Protein AF-E2B7B8-F1 (afdb_monomer_lite)

InterPro domains:
  IPR019357 Short coiled-coil protein [PF10224] (38-110)

Secondary structure (DSSP, 8-state):
-PPPPPP-----------------------TT------S----TTS-HHHHHHHHHHHHHHHHHHHHHHHHHHHHHHHHHHHHHHHHHHHHHHHHHHHHHHH-HHHHTTS------

Structure (mmCIF, N/CA/C/O backbone):
data_AF-E2B7B8-F1
#
_entry.id   AF-E2B7B8-F1
#
loop_
_atom_site.group_PDB
_atom_site.id
_atom_site.type_symbol
_atom_site.label_atom_id
_atom_site.label_alt_id
_atom_site.label_comp_id
_atom_site.label_asym_id
_atom_site.label_entity_id
_atom_site.label_seq_id
_atom_site.pdbx_PDB_ins_code
_atom_site.Cartn_x
_atom_site.Cartn_y
_atom_site.Cartn_z
_atom_site.occupancy
_atom_site.B_iso_or_equiv
_atom_site.auth_seq_id
_atom_site.auth_comp_id
_atom_site.auth_asym_id
_atom_site.auth_atom_id
_atom_site.pdbx_PDB_model_num
ATOM 1 N N . VAL A 1 1 ? -3.941 19.775 27.725 1.00 39.31 1 VAL A N 1
ATOM 2 C CA . VAL A 1 1 ? -4.064 20.721 26.596 1.00 39.31 1 VAL A CA 1
ATOM 3 C C . VAL A 1 1 ? -4.776 19.965 25.497 1.00 39.31 1 VAL A C 1
ATOM 5 O O . VAL A 1 1 ? -4.239 18.973 25.031 1.00 39.31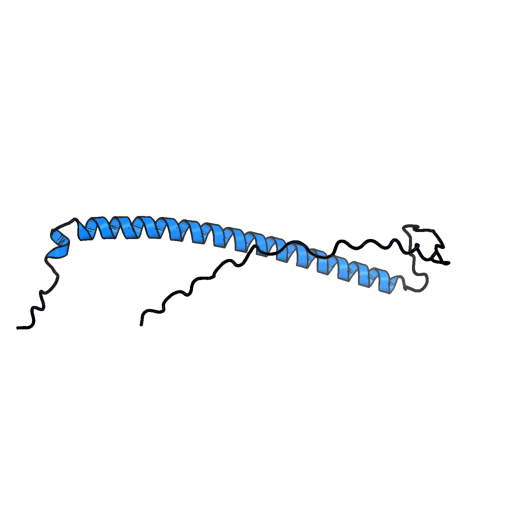 1 VAL A O 1
ATOM 8 N N . ILE A 1 2 ? -6.032 20.323 25.244 1.00 38.59 2 ILE A N 1
ATOM 9 C CA . ILE A 1 2 ? -6.899 19.696 24.241 1.00 38.59 2 ILE A CA 1
ATOM 10 C C . ILE A 1 2 ? -6.640 20.455 22.941 1.00 38.59 2 ILE A C 1
ATOM 12 O O . ILE A 1 2 ? -6.744 21.680 22.938 1.00 38.59 2 ILE A O 1
ATOM 16 N N . ILE A 1 3 ? -6.236 19.752 21.889 1.00 51.06 3 ILE A N 1
ATOM 17 C CA . ILE A 1 3 ? -6.061 20.321 20.550 1.00 51.06 3 ILE A CA 1
ATOM 18 C C . ILE A 1 3 ? -7.366 20.027 19.798 1.00 51.06 3 ILE A C 1
ATOM 20 O O . ILE A 1 3 ? -7.716 18.850 19.710 1.00 51.06 3 ILE A O 1
ATOM 24 N N . PRO A 1 4 ? -8.122 21.033 19.329 1.00 49.66 4 PRO A N 1
ATOM 25 C CA . PRO A 1 4 ? -9.304 20.786 18.514 1.00 49.66 4 PRO A CA 1
ATOM 26 C C . PRO A 1 4 ? -8.885 20.413 17.084 1.00 49.66 4 PRO A C 1
ATOM 28 O O . PRO A 1 4 ? -7.965 21.013 16.528 1.00 49.66 4 PRO A O 1
ATOM 31 N N . GLU A 1 5 ? -9.542 19.399 16.521 1.00 51.19 5 GLU A N 1
ATOM 32 C CA . GLU A 1 5 ? -9.394 18.985 15.124 1.00 51.19 5 GLU A CA 1
ATOM 33 C C . GLU A 1 5 ? -10.135 19.981 14.220 1.00 51.19 5 GLU A C 1
ATOM 35 O O . GLU A 1 5 ? -11.319 20.243 14.430 1.00 51.19 5 GLU A O 1
ATOM 40 N N . GLU A 1 6 ? -9.437 20.564 13.243 1.00 56.84 6 GLU A N 1
ATOM 41 C CA . GLU A 1 6 ? -10.051 21.424 12.229 1.00 56.84 6 GLU A CA 1
ATOM 42 C C . GLU A 1 6 ? -10.593 20.578 11.069 1.00 56.84 6 GLU A C 1
ATOM 44 O O . GLU A 1 6 ? -9.893 19.731 10.508 1.00 56.84 6 GLU A O 1
ATOM 49 N N . GLU A 1 7 ? -11.859 20.827 10.738 1.00 47.25 7 GLU A N 1
ATOM 50 C CA . GLU A 1 7 ? -12.622 20.220 9.652 1.00 47.25 7 GLU A CA 1
ATOM 51 C C . GLU A 1 7 ? -11.998 20.522 8.281 1.00 47.25 7 GLU A C 1
ATOM 53 O O . GLU A 1 7 ? -11.807 21.677 7.898 1.00 47.25 7 GLU A O 1
ATOM 58 N N . ILE A 1 8 ? -11.741 19.478 7.492 1.00 54.19 8 ILE A N 1
ATOM 59 C CA . ILE A 1 8 ? -11.435 19.616 6.066 1.00 54.19 8 ILE A CA 1
ATOM 60 C C . ILE A 1 8 ? -12.775 19.686 5.330 1.00 54.19 8 ILE A C 1
ATOM 62 O O . ILE A 1 8 ? -13.483 18.688 5.222 1.00 54.19 8 ILE A O 1
ATOM 66 N N . LEU A 1 9 ? -13.134 20.879 4.854 1.00 45.41 9 LEU A N 1
ATOM 67 C CA . LEU A 1 9 ? -14.338 21.103 4.059 1.00 45.41 9 LEU A CA 1
ATOM 68 C C . LEU A 1 9 ? -14.072 20.774 2.580 1.00 45.41 9 LEU A C 1
ATOM 70 O O . LEU A 1 9 ? -13.282 21.444 1.912 1.00 45.41 9 LEU A O 1
ATOM 74 N N . ASP A 1 10 ? -14.775 19.762 2.074 1.00 44.00 10 ASP A N 1
ATOM 75 C CA . ASP A 1 10 ? -14.860 19.410 0.657 1.00 44.00 10 ASP A CA 1
ATOM 76 C C . ASP A 1 10 ? -15.457 20.568 -0.161 1.00 44.00 10 ASP A C 1
ATOM 78 O O . ASP A 1 10 ? -16.644 20.875 -0.059 1.00 44.00 10 ASP A O 1
ATOM 82 N N . ASN A 1 11 ? -14.651 21.197 -1.021 1.00 47.84 11 ASN A N 1
ATOM 83 C CA . ASN A 1 11 ? -15.124 22.198 -1.981 1.00 47.84 11 ASN A CA 1
ATOM 84 C C . ASN A 1 11 ? -15.085 21.641 -3.410 1.00 47.84 11 ASN A C 1
ATOM 86 O O . ASN A 1 11 ? -14.281 22.056 -4.248 1.00 47.84 11 ASN A O 1
ATOM 90 N N . ALA A 1 12 ? -15.974 20.687 -3.679 1.00 47.22 12 ALA A N 1
ATOM 91 C CA . ALA A 1 12 ? -16.335 20.276 -5.028 1.00 47.22 12 ALA A CA 1
ATOM 92 C C . ALA A 1 12 ? -17.735 20.813 -5.367 1.00 47.22 12 ALA A C 1
ATOM 94 O O . ALA A 1 12 ? -18.670 20.623 -4.596 1.00 47.22 12 ALA A O 1
ATOM 95 N N . SER A 1 13 ? -17.863 21.399 -6.564 1.00 44.22 13 SER A N 1
ATOM 96 C CA . SER A 1 13 ? -19.092 21.812 -7.279 1.00 44.22 13 SER A CA 1
ATOM 97 C C . SER A 1 13 ? -19.556 23.276 -7.163 1.00 44.22 13 SER A C 1
ATOM 99 O O . SER A 1 13 ? -20.317 23.638 -6.278 1.00 44.22 13 SER A O 1
ATOM 101 N N . HIS A 1 14 ? -19.136 24.095 -8.141 1.00 44.44 14 HIS A N 1
ATOM 102 C CA . HIS A 1 14 ? -19.904 25.133 -8.869 1.00 44.44 14 HIS A CA 1
ATOM 103 C C . HIS A 1 14 ? -18.872 25.943 -9.689 1.00 44.44 14 HIS A C 1
ATOM 105 O O . HIS A 1 14 ? -17.968 26.534 -9.119 1.00 44.44 14 HIS A O 1
ATOM 111 N N . ILE A 1 15 ? -18.828 25.955 -11.021 1.00 46.09 15 ILE A N 1
ATOM 112 C CA . ILE A 1 15 ? -19.816 26.510 -11.950 1.00 46.09 15 ILE A CA 1
ATOM 113 C C . ILE A 1 15 ? -19.403 26.051 -13.356 1.00 46.09 15 ILE A C 1
ATOM 115 O O . ILE A 1 15 ? -18.295 26.335 -13.813 1.00 46.09 15 ILE A O 1
ATOM 119 N N . SER A 1 16 ? -20.293 25.334 -14.031 1.00 43.50 16 SER A N 1
ATOM 120 C CA . SER A 1 16 ? -20.285 25.185 -15.481 1.00 43.50 16 SER A CA 1
ATOM 121 C C . SER A 1 16 ? -20.833 26.454 -16.148 1.00 43.50 16 SER A C 1
ATOM 123 O O . SER A 1 16 ? -21.593 27.205 -15.543 1.00 43.50 16 SER A O 1
ATOM 125 N N . ASP A 1 17 ? -20.471 26.622 -17.422 1.00 43.56 17 ASP A N 1
ATOM 126 C CA . ASP A 1 17 ? -21.097 27.493 -18.428 1.00 43.56 17 ASP A CA 1
ATOM 127 C C . ASP A 1 17 ? -20.664 28.963 -18.504 1.00 43.56 17 ASP A C 1
ATOM 129 O O . ASP A 1 17 ? -21.293 29.850 -17.939 1.00 43.56 17 ASP A O 1
ATOM 133 N N . ALA A 1 18 ? -19.660 29.228 -19.354 1.00 47.16 18 ALA A N 1
ATOM 134 C CA . ALA A 1 18 ? -19.760 30.246 -20.414 1.00 47.16 18 ALA A CA 1
ATOM 135 C C . ALA A 1 18 ? -18.493 30.305 -21.295 1.00 47.16 18 ALA A C 1
ATOM 137 O O . ALA A 1 18 ? -17.662 31.185 -21.098 1.00 47.16 18 ALA A O 1
ATOM 138 N N . LEU A 1 19 ? -18.371 29.451 -22.326 1.00 45.09 19 LEU A N 1
ATOM 139 C CA . LEU A 1 19 ? -17.794 29.896 -23.611 1.00 45.09 19 LEU A CA 1
ATOM 140 C C . LEU A 1 19 ? -18.153 28.975 -24.788 1.00 45.09 19 LEU A C 1
ATOM 142 O O . LEU A 1 19 ? -17.302 28.378 -25.441 1.00 45.09 19 LEU A O 1
ATOM 146 N N . GLY A 1 20 ? -19.442 28.914 -25.116 1.00 48.47 20 GLY A N 1
ATOM 147 C CA . GLY A 1 20 ? -19.865 28.569 -26.468 1.00 48.47 20 GLY A CA 1
ATOM 148 C C . GLY A 1 20 ? -19.711 29.784 -27.384 1.00 48.47 20 GLY A C 1
ATOM 149 O O . GLY A 1 20 ? -20.603 30.627 -27.450 1.00 48.47 20 GLY A O 1
ATOM 150 N N . ARG A 1 21 ? -18.601 29.887 -28.120 1.00 44.06 21 ARG A N 1
ATOM 151 C CA . ARG A 1 21 ? -18.554 30.684 -29.356 1.00 44.06 21 ARG A CA 1
ATOM 152 C C . ARG A 1 21 ? -17.685 29.980 -30.383 1.00 44.06 21 ARG A C 1
ATOM 154 O O . ARG A 1 21 ? -16.463 30.042 -30.347 1.00 44.06 21 ARG A O 1
ATOM 161 N N . GLY A 1 22 ? -18.360 29.308 -31.309 1.00 50.88 22 GLY A N 1
ATOM 162 C CA . GLY A 1 22 ? -17.737 28.750 -32.490 1.00 50.88 22 GLY A CA 1
ATOM 163 C C . GLY A 1 22 ? -17.044 29.830 -33.311 1.00 50.88 22 GLY A C 1
ATOM 164 O O . GLY A 1 22 ? -17.641 30.853 -33.650 1.00 50.88 22 GLY A O 1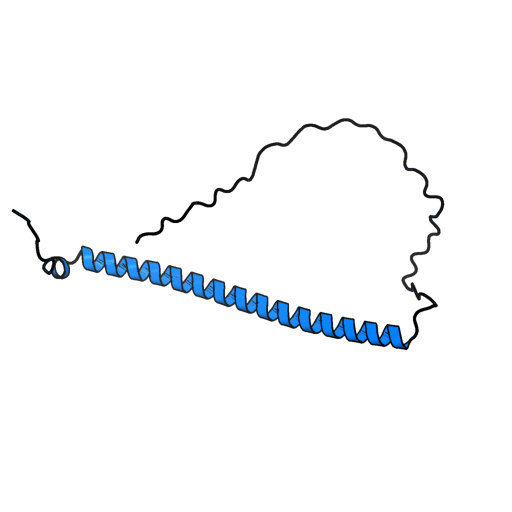
ATOM 165 N N . ARG A 1 23 ? -15.799 29.543 -33.679 1.00 47.22 23 ARG A N 1
ATOM 166 C CA . ARG A 1 23 ? -15.274 29.788 -35.017 1.00 47.22 23 ARG A CA 1
ATOM 167 C C . ARG A 1 23 ? -14.375 28.611 -35.365 1.00 47.22 23 ARG A C 1
ATOM 169 O O . ARG A 1 23 ? -13.306 28.446 -34.795 1.00 47.22 23 ARG A O 1
ATOM 176 N N . SER A 1 24 ? -14.861 27.795 -36.293 1.00 60.69 24 SER A N 1
ATOM 177 C CA . SER A 1 24 ? -14.008 27.004 -37.170 1.00 60.69 24 SER A CA 1
ATOM 178 C C . SER A 1 24 ? -12.975 27.955 -37.778 1.00 60.69 24 SER A C 1
ATOM 180 O O . SER A 1 24 ? -13.359 28.900 -38.466 1.00 60.69 24 SER A O 1
ATOM 182 N N . MET A 1 25 ? -11.698 27.747 -37.469 1.00 57.19 25 MET A N 1
ATOM 183 C CA . MET A 1 25 ? -10.586 28.263 -38.258 1.00 57.19 25 MET A CA 1
ATOM 184 C C . MET A 1 25 ? -9.730 27.070 -38.659 1.00 57.19 25 MET A C 1
ATOM 186 O O . MET A 1 25 ? -9.089 26.425 -37.835 1.00 57.19 25 MET A O 1
ATOM 190 N N . ASP A 1 26 ? -9.878 26.769 -39.938 1.00 53.34 26 ASP A N 1
ATOM 191 C CA . ASP A 1 26 ? -9.093 25.950 -40.849 1.00 53.34 26 ASP A CA 1
ATOM 192 C C . ASP A 1 26 ? -7.774 25.381 -40.305 1.00 53.34 26 ASP A C 1
ATOM 194 O O . ASP A 1 26 ? -6.866 26.098 -39.881 1.00 53.34 26 ASP A O 1
ATOM 198 N N . SER A 1 27 ? -7.661 24.053 -40.388 1.00 54.97 27 SER A N 1
ATOM 199 C CA . SER A 1 27 ? -6.419 23.314 -40.197 1.00 54.97 27 SER A CA 1
ATOM 200 C C . SER A 1 27 ? -5.337 23.876 -41.117 1.00 54.97 27 SER A C 1
ATOM 202 O O . SER A 1 27 ? -5.452 23.800 -42.339 1.00 54.97 27 SER A O 1
ATOM 204 N N . ILE A 1 28 ? -4.269 24.418 -40.537 1.00 58.09 28 ILE A N 1
ATOM 205 C CA . ILE A 1 28 ? -3.062 24.744 -41.293 1.00 58.09 28 ILE A CA 1
ATOM 206 C C . ILE A 1 28 ? -2.504 23.408 -41.814 1.00 58.09 28 ILE A C 1
ATOM 208 O O . ILE A 1 28 ? -2.230 22.523 -40.998 1.00 58.09 28 ILE A O 1
ATOM 212 N N . PRO A 1 29 ? -2.355 23.205 -43.135 1.00 55.09 29 PRO A N 1
ATOM 213 C CA . PRO A 1 29 ? -1.722 22.002 -43.650 1.00 55.09 29 PRO A CA 1
ATOM 214 C C . PRO A 1 29 ? -0.242 22.031 -43.257 1.00 55.09 29 PRO A C 1
ATOM 216 O O . PRO A 1 29 ? 0.530 22.851 -43.751 1.00 55.09 29 PRO A O 1
ATOM 219 N N . SER A 1 30 ? 0.153 21.147 -42.342 1.00 50.72 30 SER A N 1
ATOM 220 C CA . SER A 1 30 ? 1.552 20.934 -41.976 1.00 50.72 30 SER A CA 1
ATOM 221 C C . SER A 1 30 ? 2.309 20.370 -43.178 1.00 50.72 30 SER A C 1
ATOM 223 O O . SER A 1 30 ? 2.196 19.190 -43.503 1.00 50.72 30 SER A O 1
ATOM 225 N N . THR A 1 31 ? 3.119 21.199 -43.832 1.00 58.47 31 THR A N 1
ATOM 226 C CA . THR A 1 31 ? 3.941 20.846 -45.004 1.00 58.47 31 THR A CA 1
ATOM 227 C C . THR A 1 31 ? 5.162 19.974 -44.669 1.00 58.47 31 THR A C 1
ATOM 229 O O . THR A 1 31 ? 6.189 20.044 -45.336 1.00 58.47 31 THR A O 1
ATOM 232 N N . PHE A 1 32 ? 5.063 19.126 -43.646 1.00 55.84 32 PHE A N 1
ATOM 233 C CA . PHE A 1 32 ? 6.007 18.040 -43.386 1.00 55.84 32 PHE A CA 1
ATOM 234 C C . PHE A 1 32 ? 5.304 16.850 -42.722 1.00 55.84 32 PHE A C 1
ATOM 236 O O . PHE A 1 32 ? 5.824 16.226 -41.804 1.00 55.84 32 PHE A O 1
ATOM 243 N N . THR A 1 33 ? 4.138 16.440 -43.226 1.00 55.16 33 THR A N 1
ATOM 244 C CA . THR A 1 33 ? 3.769 15.024 -43.087 1.00 55.16 33 THR A CA 1
ATOM 245 C C . THR A 1 33 ? 4.664 14.198 -44.023 1.00 55.16 33 THR A C 1
ATOM 247 O O . THR A 1 33 ? 4.201 13.647 -45.021 1.00 55.16 33 THR A O 1
ATOM 250 N N . ASN A 1 34 ? 5.967 14.106 -43.728 1.00 51.72 34 ASN A N 1
ATOM 251 C CA . ASN A 1 34 ? 6.760 12.982 -44.213 1.00 51.72 34 ASN A CA 1
ATOM 252 C C . ASN A 1 34 ? 6.355 11.783 -43.359 1.00 51.72 34 ASN A C 1
ATOM 254 O O . ASN A 1 34 ? 6.990 11.437 -42.364 1.00 51.72 34 ASN A O 1
ATOM 258 N N . GLY A 1 35 ? 5.190 11.238 -43.704 1.00 49.69 35 GLY A N 1
ATOM 259 C CA . GLY A 1 35 ? 4.667 10.027 -43.118 1.00 49.69 35 GLY A CA 1
ATOM 260 C C . GLY A 1 35 ? 5.663 8.905 -43.338 1.00 49.69 35 GLY A C 1
ATOM 261 O O . GLY A 1 35 ? 5.952 8.546 -44.474 1.00 49.69 35 GLY A O 1
ATOM 262 N N . SER A 1 36 ? 6.182 8.374 -42.239 1.00 46.62 36 SER A N 1
ATOM 263 C CA . SER A 1 36 ? 6.610 6.987 -42.078 1.00 46.62 36 SER A CA 1
ATOM 264 C C . SER A 1 36 ? 6.890 6.775 -40.595 1.00 46.62 36 SER A C 1
ATOM 266 O O . SER A 1 36 ? 8.030 6.799 -40.147 1.00 46.62 36 SER A O 1
ATOM 268 N N . CYS A 1 37 ? 5.832 6.571 -39.815 1.00 46.34 37 CYS A N 1
ATOM 269 C CA . CYS A 1 37 ? 5.924 5.847 -38.554 1.00 46.34 37 CYS A CA 1
ATOM 270 C C . CYS A 1 37 ? 6.323 4.392 -38.859 1.00 46.34 37 CYS A C 1
ATOM 272 O O . CYS A 1 37 ? 5.500 3.484 -38.870 1.00 46.34 37 CYS A O 1
ATOM 274 N N . SER A 1 38 ? 7.602 4.180 -39.164 1.00 48.44 38 SER A N 1
ATOM 275 C CA . SER A 1 38 ? 8.238 2.873 -39.028 1.00 48.44 38 SER A CA 1
ATOM 276 C C . SER A 1 38 ? 8.686 2.732 -37.570 1.00 48.44 38 SER A C 1
ATOM 278 O O . SER A 1 38 ? 9.281 3.671 -37.043 1.00 48.44 38 SER A O 1
ATOM 280 N N . PRO A 1 39 ? 8.451 1.592 -36.898 1.00 57.16 39 PRO A N 1
ATOM 281 C CA . PRO A 1 39 ? 8.803 1.401 -35.487 1.00 57.16 39 PRO A CA 1
ATOM 282 C C . PRO A 1 39 ? 10.317 1.273 -35.248 1.00 57.16 39 PRO A C 1
ATOM 284 O O . PRO A 1 39 ? 10.746 1.058 -34.121 1.00 57.16 39 PRO A O 1
ATOM 287 N N . ASN A 1 40 ? 11.134 1.454 -36.286 1.00 52.88 40 ASN A N 1
ATOM 288 C CA . ASN A 1 40 ? 12.584 1.453 -36.199 1.00 52.88 40 ASN A CA 1
ATOM 289 C C . ASN A 1 40 ? 13.094 2.880 -36.403 1.00 52.88 40 ASN A C 1
ATOM 291 O O . ASN A 1 40 ? 13.699 3.188 -37.427 1.00 52.88 40 ASN A O 1
ATOM 295 N N . SER A 1 41 ? 12.859 3.752 -35.421 1.00 49.22 41 SER A N 1
ATOM 296 C CA . SER A 1 41 ? 13.704 4.937 -35.250 1.00 49.22 41 SER A CA 1
ATOM 297 C C . SER A 1 41 ? 15.059 4.463 -34.725 1.00 49.22 41 SER A C 1
ATOM 299 O O . SER A 1 41 ? 15.379 4.623 -33.550 1.00 49.22 41 SER A O 1
ATOM 301 N N . LEU A 1 42 ? 15.822 3.798 -35.593 1.00 52.41 42 LEU A N 1
ATOM 302 C CA . LEU A 1 42 ? 17.262 3.704 -35.442 1.00 52.41 42 LEU A CA 1
ATOM 303 C C . LEU A 1 42 ? 17.767 5.107 -35.750 1.00 52.41 42 LEU A C 1
ATOM 305 O O . LEU A 1 42 ? 17.917 5.470 -36.914 1.00 52.41 42 LEU A O 1
ATOM 309 N N . ASP A 1 43 ? 17.906 5.913 -34.702 1.00 55.78 43 ASP A N 1
ATOM 310 C CA . ASP A 1 43 ? 18.741 7.102 -34.761 1.00 55.78 43 ASP A CA 1
ATOM 311 C C . ASP A 1 43 ? 20.141 6.615 -35.182 1.00 55.78 43 ASP A C 1
ATOM 313 O O . ASP A 1 43 ? 20.740 5.836 -34.434 1.00 55.78 43 ASP A O 1
ATOM 317 N N . PRO A 1 44 ? 20.628 6.914 -36.403 1.00 57.47 44 PRO A N 1
ATOM 318 C CA . PRO A 1 44 ? 21.832 6.276 -36.936 1.00 57.47 44 PRO A CA 1
ATOM 319 C C . PRO A 1 44 ? 23.120 6.690 -36.215 1.00 57.47 44 PRO A C 1
ATOM 321 O O . PRO A 1 44 ? 24.182 6.194 -36.582 1.00 57.47 44 PRO A O 1
ATOM 324 N N . ASP A 1 45 ? 23.030 7.595 -35.237 1.00 60.81 45 ASP A N 1
ATOM 325 C CA . ASP A 1 45 ? 24.172 8.203 -34.550 1.00 60.81 45 ASP A CA 1
ATOM 326 C C . ASP A 1 45 ? 24.343 7.736 -33.090 1.00 60.81 45 ASP A C 1
ATOM 328 O O . ASP A 1 45 ? 25.252 8.194 -32.406 1.00 60.81 45 ASP A O 1
ATOM 332 N N . ILE A 1 46 ? 23.503 6.811 -32.599 1.00 66.69 46 ILE A N 1
ATOM 333 C CA . ILE A 1 46 ? 23.684 6.200 -31.271 1.00 66.69 46 ILE A CA 1
ATOM 334 C C . ILE A 1 46 ? 24.636 5.009 -31.380 1.00 66.69 46 ILE A C 1
ATOM 336 O O . ILE A 1 46 ? 24.374 4.036 -32.097 1.00 66.69 46 ILE A O 1
ATOM 340 N N . SER A 1 47 ? 25.741 5.075 -30.637 1.00 85.62 47 SER A N 1
ATOM 341 C CA . SER A 1 47 ? 26.700 3.974 -30.550 1.00 85.62 47 SER A CA 1
ATOM 342 C C . SER A 1 47 ? 26.023 2.730 -29.951 1.00 85.62 47 SER A C 1
ATOM 344 O O . SER A 1 47 ? 25.214 2.859 -29.027 1.00 85.62 47 SER A O 1
ATOM 346 N N . PRO A 1 48 ? 26.351 1.504 -30.405 1.00 86.69 48 PRO A N 1
ATOM 347 C CA . PRO A 1 48 ? 25.851 0.279 -29.774 1.00 86.69 48 PRO A CA 1
ATOM 348 C C . PRO A 1 48 ? 26.100 0.241 -28.254 1.00 86.69 48 PRO A C 1
ATOM 350 O O . PRO A 1 48 ? 25.256 -0.275 -27.521 1.00 86.69 48 PRO A O 1
ATOM 353 N N . ASP A 1 49 ? 27.189 0.853 -27.779 1.00 90.00 49 ASP A N 1
ATOM 354 C CA . ASP A 1 49 ? 27.520 0.945 -26.351 1.00 90.00 49 ASP A CA 1
ATOM 355 C C . ASP A 1 49 ? 26.515 1.814 -25.571 1.00 90.00 49 ASP A C 1
ATOM 357 O O . ASP A 1 49 ? 26.082 1.450 -24.475 1.00 90.00 49 ASP A O 1
ATOM 361 N N . GLU A 1 50 ? 26.084 2.938 -26.150 1.00 91.94 50 GLU A N 1
ATOM 362 C CA . GLU A 1 50 ? 25.094 3.841 -25.545 1.00 91.94 50 GLU A CA 1
ATOM 363 C C . GLU A 1 50 ? 23.713 3.179 -25.479 1.00 91.94 50 GLU A C 1
ATOM 365 O O . GLU A 1 50 ? 22.973 3.337 -24.504 1.00 91.94 50 GLU A O 1
ATOM 370 N N . GLN A 1 51 ? 23.368 2.386 -26.497 1.00 91.06 51 GLN A N 1
ATOM 371 C CA . GLN A 1 51 ? 22.130 1.615 -26.507 1.00 91.06 51 GLN A CA 1
ATOM 372 C C . GLN A 1 51 ? 22.137 0.516 -25.430 1.00 91.06 51 GLN A C 1
ATOM 374 O O . GLN A 1 51 ? 21.107 0.281 -24.791 1.00 91.06 51 GLN A O 1
ATOM 379 N N . GLU A 1 52 ? 23.280 -0.134 -25.189 1.00 93.88 52 GLU A N 1
ATOM 380 C CA . GLU A 1 52 ? 23.436 -1.112 -24.108 1.00 93.88 52 GLU A CA 1
ATOM 381 C C . GLU A 1 52 ? 23.355 -0.453 -22.722 1.00 93.88 52 GLU A C 1
ATOM 383 O O . GLU A 1 52 ? 22.680 -0.963 -21.824 1.00 93.88 52 GLU A O 1
ATOM 388 N N . GLU A 1 53 ? 24.006 0.694 -22.525 1.00 95.31 53 GLU A N 1
ATOM 389 C CA . GLU A 1 53 ? 23.909 1.455 -21.276 1.00 95.31 53 GLU A CA 1
ATOM 390 C C . GLU A 1 53 ? 22.467 1.886 -20.998 1.00 95.31 53 GLU A C 1
ATOM 392 O O . GLU A 1 53 ? 21.944 1.651 -19.905 1.00 95.31 53 GLU A O 1
ATOM 397 N N . LYS A 1 54 ? 21.778 2.416 -22.012 1.00 95.56 54 LYS A N 1
ATOM 398 C CA . LYS A 1 54 ? 20.359 2.760 -21.918 1.00 95.56 54 LYS A CA 1
ATOM 399 C C . LYS A 1 54 ? 19.509 1.544 -21.553 1.00 95.56 54 LYS A C 1
ATOM 401 O O . LYS A 1 54 ? 18.639 1.656 -20.692 1.00 95.56 54 LYS A O 1
ATOM 406 N N . ALA A 1 55 ? 19.762 0.381 -22.154 1.00 95.62 55 ALA A N 1
ATOM 407 C CA . ALA A 1 55 ? 19.051 -0.851 -21.815 1.00 95.62 55 ALA A CA 1
ATOM 408 C C . ALA A 1 55 ? 19.282 -1.272 -20.351 1.00 95.62 55 ALA A C 1
ATOM 410 O O . ALA A 1 55 ? 18.329 -1.649 -19.666 1.00 95.62 55 ALA A O 1
ATOM 411 N N . ARG A 1 56 ? 20.516 -1.149 -19.841 1.00 97.94 56 ARG A N 1
ATOM 412 C CA . ARG A 1 56 ? 20.845 -1.431 -18.432 1.00 97.94 56 ARG A CA 1
ATOM 413 C C . ARG A 1 56 ? 20.164 -0.463 -17.466 1.00 97.94 56 ARG A C 1
ATOM 415 O O . ARG A 1 56 ? 19.608 -0.903 -16.462 1.00 97.94 56 ARG A O 1
ATOM 422 N N . LEU A 1 57 ? 20.152 0.831 -17.784 1.00 98.25 57 LEU A N 1
ATOM 423 C CA . LEU A 1 57 ? 19.452 1.842 -16.987 1.00 98.25 57 LEU A CA 1
ATOM 424 C C . LEU A 1 57 ? 17.942 1.589 -16.962 1.00 98.25 57 LEU A C 1
ATOM 426 O O . LEU A 1 57 ? 17.329 1.652 -15.899 1.00 98.25 57 LEU A O 1
ATOM 430 N N . ILE A 1 58 ? 17.346 1.239 -18.105 1.00 97.81 58 ILE A N 1
ATOM 431 C CA . ILE A 1 58 ? 15.926 0.870 -18.178 1.00 97.81 58 ILE A CA 1
ATOM 432 C C . ILE A 1 58 ? 15.638 -0.336 -17.278 1.00 97.81 58 ILE A C 1
ATOM 434 O O . ILE A 1 58 ? 14.678 -0.298 -16.513 1.00 97.81 58 ILE A O 1
ATOM 438 N N . ALA A 1 59 ? 16.470 -1.381 -17.321 1.00 97.94 59 ALA A N 1
ATOM 439 C CA . ALA A 1 59 ? 16.289 -2.561 -16.477 1.00 97.94 59 ALA A CA 1
ATOM 440 C C . ALA A 1 59 ? 16.328 -2.214 -14.980 1.00 97.94 59 ALA A C 1
ATOM 442 O O . ALA A 1 59 ? 15.456 -2.646 -14.228 1.00 97.94 59 ALA A O 1
ATOM 443 N N . GLN A 1 60 ? 17.280 -1.375 -14.563 1.00 98.56 60 GLN A N 1
ATOM 444 C CA . GLN A 1 60 ? 17.374 -0.920 -13.176 1.00 98.56 60 GLN A CA 1
ATOM 445 C C . GLN A 1 60 ? 16.150 -0.099 -12.754 1.00 98.56 60 GLN A C 1
ATOM 447 O O . GLN A 1 60 ? 15.622 -0.293 -11.661 1.00 98.56 60 GLN A O 1
ATOM 452 N N . VAL A 1 61 ? 15.670 0.803 -13.614 1.00 98.56 61 VAL A N 1
ATOM 453 C CA . VAL A 1 61 ? 14.459 1.586 -13.333 1.00 98.56 61 VAL A CA 1
ATOM 454 C C . VAL A 1 61 ? 13.250 0.669 -13.156 1.00 98.56 61 VAL A C 1
ATOM 456 O O . VAL A 1 61 ? 12.488 0.866 -12.214 1.00 98.56 61 VAL A O 1
ATOM 459 N N . LEU A 1 62 ? 13.092 -0.350 -14.003 1.00 98.50 62 LEU A N 1
ATOM 460 C CA . LEU A 1 62 ? 11.986 -1.305 -13.895 1.00 98.50 62 LEU A CA 1
ATOM 461 C C . LEU A 1 62 ? 12.053 -2.130 -12.602 1.00 98.50 62 LEU A C 1
ATOM 463 O O . LEU A 1 62 ? 11.034 -2.332 -11.950 1.00 98.50 62 LEU A O 1
ATOM 467 N N . GLU A 1 63 ? 13.241 -2.574 -12.193 1.00 98.44 63 GLU A N 1
ATOM 468 C CA . GLU A 1 63 ? 13.423 -3.296 -10.928 1.00 98.44 63 GLU A CA 1
ATOM 469 C C . GLU A 1 63 ? 13.071 -2.424 -9.712 1.00 98.44 63 GLU A C 1
ATOM 471 O O . GLU A 1 63 ? 12.357 -2.861 -8.803 1.00 98.44 63 GLU A O 1
ATOM 476 N N . LEU A 1 64 ? 13.521 -1.166 -9.717 1.00 98.62 64 LEU A N 1
ATOM 477 C CA . LEU A 1 64 ? 13.192 -0.204 -8.667 1.00 98.62 64 LEU A CA 1
ATOM 478 C C . LEU A 1 64 ? 11.693 0.106 -8.630 1.00 98.62 64 LEU A C 1
ATOM 480 O O . LEU A 1 64 ? 11.124 0.195 -7.545 1.00 98.62 64 LEU A O 1
ATOM 484 N N . GLN A 1 65 ? 11.049 0.242 -9.792 1.00 98.69 65 GLN A N 1
ATOM 485 C CA . GLN A 1 65 ? 9.603 0.447 -9.886 1.00 98.69 65 GLN A CA 1
ATOM 486 C C . GLN A 1 65 ? 8.827 -0.737 -9.310 1.00 98.69 65 GLN A C 1
ATOM 488 O O . GLN A 1 65 ? 7.939 -0.513 -8.495 1.00 98.69 65 GLN A O 1
ATOM 493 N N . ASN A 1 66 ? 9.202 -1.972 -9.655 1.00 98.25 66 ASN A N 1
ATOM 494 C CA . ASN A 1 66 ? 8.576 -3.170 -9.089 1.00 98.25 66 ASN A CA 1
ATOM 495 C C . ASN A 1 66 ? 8.733 -3.215 -7.561 1.00 98.25 66 ASN A C 1
ATOM 497 O O . ASN A 1 66 ? 7.763 -3.410 -6.838 1.00 98.25 66 ASN A O 1
ATOM 501 N N . THR A 1 67 ? 9.942 -2.951 -7.057 1.00 98.56 67 THR A N 1
ATOM 502 C CA . THR A 1 67 ? 10.206 -2.940 -5.608 1.00 98.56 67 THR A CA 1
ATOM 503 C C . THR A 1 67 ? 9.398 -1.856 -4.886 1.00 98.56 67 THR A C 1
ATOM 505 O O . THR A 1 67 ? 8.929 -2.057 -3.764 1.00 98.56 67 THR A O 1
ATOM 508 N N . LEU A 1 68 ? 9.247 -0.685 -5.509 1.00 98.62 68 LEU A N 1
ATOM 509 C CA . LEU A 1 68 ? 8.469 0.417 -4.955 1.00 98.62 68 LEU A CA 1
ATOM 510 C C . LEU A 1 68 ? 6.968 0.103 -4.942 1.00 98.62 68 LEU A C 1
ATOM 512 O O . LEU A 1 68 ? 6.307 0.422 -3.954 1.00 98.62 68 LEU A O 1
ATOM 516 N N . ASP A 1 69 ? 6.452 -0.525 -5.997 1.00 98.50 69 ASP A N 1
ATOM 517 C CA . ASP A 1 69 ? 5.055 -0.960 -6.092 1.00 98.50 69 ASP A CA 1
ATOM 518 C C . ASP A 1 69 ? 4.721 -1.988 -5.000 1.00 98.50 69 ASP A C 1
ATOM 520 O O . ASP A 1 69 ? 3.789 -1.787 -4.216 1.00 98.50 69 ASP A O 1
ATOM 524 N N . ASP A 1 70 ? 5.575 -3.005 -4.834 1.00 98.56 70 ASP A N 1
ATOM 525 C CA . ASP A 1 70 ? 5.456 -4.003 -3.765 1.00 98.56 70 ASP A CA 1
ATOM 526 C C . ASP A 1 70 ? 5.440 -3.349 -2.373 1.00 98.56 70 ASP A C 1
ATOM 528 O O . ASP A 1 70 ? 4.632 -3.692 -1.499 1.00 98.56 70 ASP A O 1
ATOM 532 N N . LEU A 1 71 ? 6.338 -2.386 -2.134 1.00 98.62 71 LEU A N 1
ATOM 533 C CA . LEU A 1 71 ? 6.382 -1.662 -0.867 1.00 98.62 71 LEU A CA 1
ATOM 534 C C . LEU A 1 71 ? 5.123 -0.810 -0.660 1.00 98.62 71 LEU A C 1
ATOM 536 O O . LEU A 1 71 ? 4.598 -0.781 0.454 1.00 98.62 71 LEU A O 1
ATOM 540 N N . SER A 1 72 ? 4.625 -0.153 -1.710 1.00 98.62 72 SER A N 1
ATOM 541 C CA . SER A 1 72 ? 3.394 0.638 -1.664 1.00 98.62 72 SER A CA 1
ATOM 542 C C . SER A 1 72 ? 2.202 -0.231 -1.267 1.00 98.62 72 SER A C 1
ATOM 544 O O . SER A 1 72 ? 1.498 0.091 -0.310 1.00 98.62 72 SER A O 1
ATOM 546 N N . GLN A 1 73 ? 2.037 -1.392 -1.906 1.00 98.62 73 GLN A N 1
ATOM 547 C CA . GLN A 1 73 ? 0.951 -2.320 -1.591 1.00 98.62 73 GLN A CA 1
ATOM 548 C C . GLN A 1 73 ? 1.030 -2.844 -0.150 1.00 98.62 73 GLN A C 1
ATOM 550 O O . GLN A 1 73 ? 0.013 -2.965 0.543 1.00 98.62 73 GLN A O 1
ATOM 555 N N . ARG A 1 74 ? 2.241 -3.123 0.346 1.00 98.69 74 ARG A N 1
ATOM 556 C CA . ARG A 1 74 ? 2.441 -3.520 1.747 1.00 98.69 74 ARG A CA 1
ATOM 557 C C . ARG A 1 74 ? 2.069 -2.403 2.717 1.00 98.69 74 ARG A C 1
ATOM 559 O O . ARG 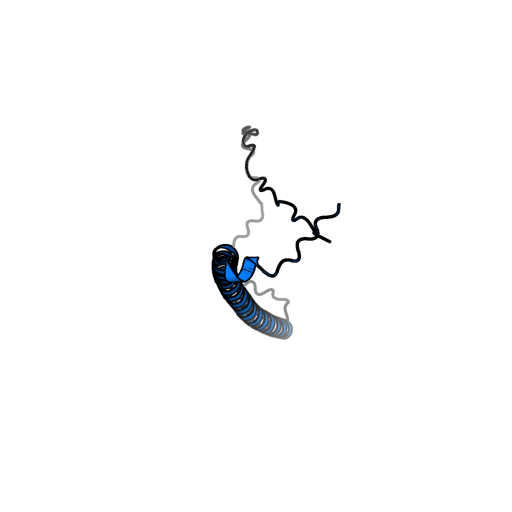A 1 74 ? 1.469 -2.685 3.751 1.00 98.69 74 ARG A O 1
ATOM 566 N N . VAL A 1 75 ? 2.406 -1.153 2.401 1.00 98.81 75 VAL A N 1
ATOM 567 C CA . VAL A 1 75 ? 2.019 0.010 3.214 1.00 98.81 75 VAL A CA 1
ATOM 568 C C . VAL A 1 75 ? 0.501 0.148 3.268 1.00 98.81 75 VAL A C 1
ATOM 570 O O . VAL A 1 75 ? -0.044 0.345 4.354 1.00 98.81 75 VAL A O 1
ATOM 573 N N . ASP A 1 76 ? -0.184 0.008 2.136 1.00 98.56 76 ASP A N 1
ATOM 574 C CA . ASP A 1 76 ? -1.644 0.092 2.088 1.00 98.56 76 ASP A CA 1
ATOM 575 C C . ASP A 1 76 ? -2.307 -1.038 2.885 1.00 98.56 76 ASP A C 1
ATOM 577 O O . ASP A 1 76 ? -3.210 -0.778 3.679 1.00 98.56 76 ASP A O 1
ATOM 581 N N . SER A 1 77 ? -1.773 -2.259 2.798 1.00 98.50 77 SER A N 1
ATOM 582 C CA . SER A 1 77 ? -2.238 -3.397 3.605 1.00 98.50 77 SER A CA 1
ATOM 583 C C . SER A 1 77 ? -2.094 -3.138 5.113 1.00 98.50 77 SER A C 1
ATOM 585 O O . SER A 1 77 ? -3.017 -3.382 5.889 1.00 98.50 77 SER A O 1
ATOM 587 N N . VAL A 1 78 ? -0.952 -2.586 5.545 1.00 98.81 78 VAL A N 1
ATOM 588 C CA . VAL A 1 78 ? -0.715 -2.236 6.958 1.00 98.81 78 VAL A CA 1
ATOM 589 C C . VAL A 1 78 ? -1.657 -1.124 7.421 1.00 98.81 78 VAL A C 1
ATOM 591 O O . VAL A 1 78 ? -2.142 -1.161 8.554 1.00 98.81 78 VAL A O 1
ATOM 594 N N . LYS A 1 79 ? -1.936 -0.129 6.570 1.00 98.69 79 LYS A N 1
ATOM 595 C CA . LYS A 1 79 ? -2.903 0.933 6.884 1.00 98.69 79 LYS A CA 1
ATOM 596 C C . LYS A 1 79 ? -4.307 0.368 7.079 1.00 98.69 79 LYS A C 1
ATOM 598 O O . LYS A 1 79 ? -4.971 0.749 8.041 1.00 98.69 79 LYS A O 1
ATOM 603 N N . GLU A 1 80 ? -4.747 -0.536 6.206 1.00 98.69 80 GLU A N 1
ATOM 604 C CA . GLU A 1 80 ? -6.060 -1.176 6.312 1.00 98.69 80 GLU A CA 1
ATOM 605 C C . GLU A 1 80 ? -6.193 -1.978 7.615 1.00 98.69 80 GLU A C 1
ATOM 607 O O . GLU A 1 80 ? -7.151 -1.788 8.371 1.00 98.69 80 GLU A O 1
ATOM 612 N N . GLU A 1 81 ? -5.198 -2.808 7.941 1.00 98.50 81 GLU A N 1
ATOM 613 C CA . GLU A 1 81 ? -5.179 -3.562 9.198 1.00 98.50 81 GLU A CA 1
ATOM 614 C C . GLU A 1 81 ? -5.183 -2.628 10.419 1.00 98.50 81 GLU A C 1
ATOM 616 O O . GLU A 1 81 ? -5.924 -2.849 11.381 1.00 98.50 81 GLU A O 1
ATOM 621 N N . ASN A 1 82 ? -4.414 -1.536 10.372 1.00 98.50 82 ASN A N 1
ATOM 622 C CA . ASN A 1 82 ? -4.381 -0.557 11.452 1.00 98.50 82 ASN A CA 1
ATOM 623 C C . ASN A 1 82 ? -5.741 0.123 11.666 1.00 98.50 82 ASN A C 1
ATOM 625 O O . ASN A 1 82 ? -6.176 0.271 12.810 1.00 98.50 82 ASN A O 1
ATOM 629 N N . LEU A 1 83 ? -6.426 0.508 10.585 1.00 98.62 83 LEU A N 1
ATOM 630 C CA . LEU A 1 83 ? -7.767 1.092 10.653 1.00 98.62 83 LEU A CA 1
ATOM 631 C C . LEU A 1 83 ? -8.770 0.111 11.261 1.00 98.62 83 LEU A C 1
ATOM 633 O O . LEU A 1 83 ? -9.536 0.490 12.151 1.00 98.62 83 LEU A O 1
ATOM 637 N N . LYS A 1 84 ? -8.719 -1.159 10.849 1.00 98.62 84 LYS A N 1
ATOM 638 C CA . LYS A 1 84 ? -9.556 -2.217 11.421 1.00 98.62 84 LYS A CA 1
ATOM 639 C C . LYS A 1 84 ? -9.328 -2.352 12.927 1.00 98.62 84 LYS A C 1
ATOM 641 O O . LYS A 1 84 ? -10.287 -2.254 13.693 1.00 98.62 84 LYS A O 1
ATOM 646 N N . LEU A 1 85 ? -8.073 -2.481 13.361 1.00 98.69 85 LEU A N 1
ATOM 647 C CA . LEU A 1 85 ? -7.716 -2.585 14.780 1.00 98.69 85 LEU A CA 1
ATOM 648 C C . LEU A 1 85 ? -8.143 -1.352 15.584 1.00 98.69 85 LEU A C 1
ATOM 650 O O . LEU A 1 85 ? -8.588 -1.479 16.724 1.00 98.69 85 LEU A O 1
ATOM 654 N N . ARG A 1 86 ? -8.027 -0.148 15.013 1.00 98.56 86 ARG A N 1
ATOM 655 C CA . ARG A 1 86 ? -8.508 1.086 15.650 1.00 98.56 86 ARG A CA 1
ATOM 656 C C . ARG A 1 86 ? -10.022 1.072 15.838 1.00 98.56 86 ARG A C 1
ATOM 658 O O . ARG A 1 86 ? -10.483 1.394 16.930 1.00 98.56 86 ARG A O 1
ATOM 665 N N . SER A 1 87 ? -10.774 0.661 14.817 1.00 98.50 87 SER A N 1
ATOM 666 C CA . SER A 1 87 ? -12.236 0.573 14.902 1.00 98.50 87 SER A CA 1
ATOM 667 C C . SER A 1 87 ? -12.695 -0.447 15.951 1.00 98.50 87 SER A C 1
ATOM 669 O O . SER A 1 87 ? -13.577 -0.155 16.754 1.00 98.50 87 S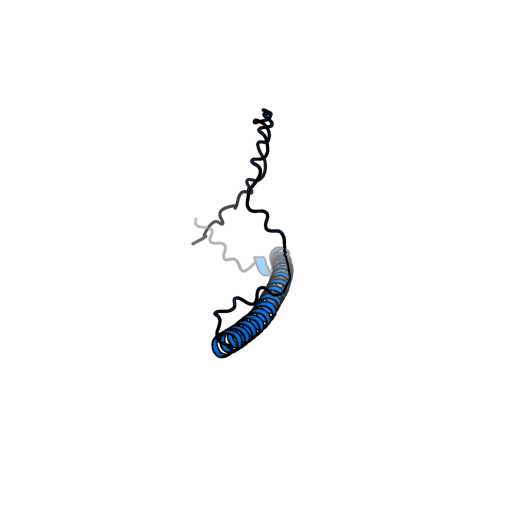ER A O 1
ATOM 671 N N . GLU A 1 88 ? -12.041 -1.610 16.023 1.00 98.25 88 GLU A N 1
ATOM 672 C CA . GLU A 1 88 ? -12.355 -2.642 17.012 1.00 98.25 88 GLU A CA 1
ATOM 673 C C . GLU A 1 88 ? -12.036 -2.161 18.432 1.00 98.25 88 GLU A C 1
ATOM 675 O O . GLU A 1 88 ? -12.873 -2.258 19.331 1.00 98.25 88 GLU A O 1
ATOM 680 N N . ASN A 1 89 ? -10.868 -1.543 18.626 1.00 98.25 89 ASN A N 1
ATOM 681 C CA . ASN A 1 89 ? -10.497 -0.957 19.911 1.00 98.25 89 ASN A CA 1
ATOM 682 C C . ASN A 1 89 ? -11.447 0.161 20.348 1.00 98.25 89 ASN A C 1
ATOM 684 O O . ASN A 1 89 ? -11.716 0.287 21.542 1.00 98.25 89 ASN A O 1
ATOM 688 N N . GLN A 1 90 ? -11.974 0.958 19.417 1.00 98.38 90 GLN A N 1
ATOM 689 C CA . GLN A 1 90 ? -12.969 1.982 19.731 1.00 98.38 90 GLN A CA 1
ATOM 690 C C . GLN A 1 90 ? -14.258 1.350 20.266 1.00 98.38 90 GLN A C 1
ATOM 692 O O . GLN A 1 90 ? -14.765 1.773 21.305 1.00 9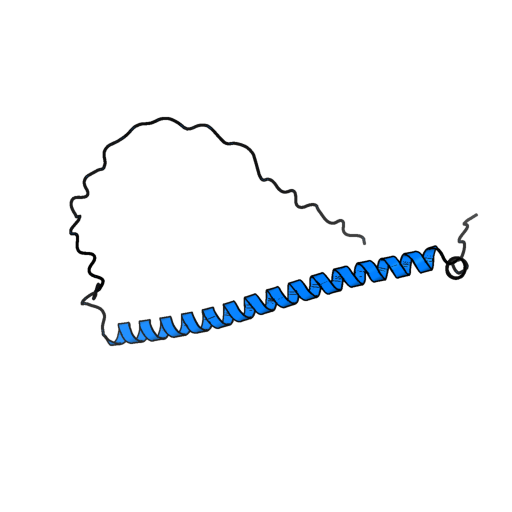8.38 90 GLN A O 1
ATOM 697 N N . VAL A 1 91 ? -14.753 0.301 19.604 1.00 98.31 91 VAL A N 1
ATOM 698 C CA . VAL A 1 91 ? -15.947 -0.432 20.048 1.00 98.31 91 VAL A CA 1
ATOM 699 C C . VAL A 1 91 ? -15.723 -1.063 21.426 1.00 98.31 91 VAL A C 1
ATOM 701 O O . VAL A 1 91 ? -16.571 -0.927 22.309 1.00 98.31 91 VAL A O 1
ATOM 704 N N . LEU A 1 92 ? -14.570 -1.702 21.646 1.00 98.38 92 LEU A N 1
ATOM 705 C CA . LEU A 1 92 ? -14.210 -2.288 22.941 1.00 98.38 92 LEU A CA 1
ATOM 706 C C . LEU A 1 92 ? -14.099 -1.227 24.042 1.00 98.38 92 LEU A C 1
ATOM 708 O O . LEU A 1 92 ? -14.615 -1.430 25.141 1.00 98.38 92 LEU A O 1
ATOM 712 N N . SER A 1 93 ? -13.476 -0.084 23.746 1.00 97.69 93 SER A N 1
ATOM 713 C CA . SER A 1 93 ? -13.345 1.031 24.691 1.00 97.69 93 SER A CA 1
ATOM 714 C C . SER A 1 93 ? -14.716 1.550 25.121 1.00 97.69 93 SER A C 1
ATOM 716 O O . SER A 1 93 ? -14.965 1.691 26.318 1.00 97.69 93 SER A O 1
ATOM 718 N N . GLN A 1 94 ? -15.637 1.737 24.168 1.00 97.50 94 GLN A N 1
ATOM 719 C CA . GLN A 1 94 ? -17.006 2.158 24.468 1.00 97.50 94 GLN A CA 1
ATOM 720 C C . GLN A 1 94 ? -17.759 1.117 25.301 1.00 97.50 94 GLN A C 1
ATOM 722 O O . GLN A 1 94 ? -18.487 1.467 26.227 1.00 97.50 94 GLN A O 1
ATOM 727 N N . TYR A 1 95 ? -17.593 -0.172 24.992 1.00 97.12 95 TYR A N 1
ATOM 728 C CA . TYR A 1 95 ? -18.217 -1.243 25.765 1.00 97.12 95 TYR A CA 1
ATOM 729 C C . TYR A 1 95 ? -17.748 -1.227 27.225 1.00 97.12 95 TYR A C 1
ATOM 731 O O . TYR A 1 95 ? -18.570 -1.293 28.140 1.00 97.12 95 TYR A O 1
ATOM 739 N N . ILE A 1 96 ? -16.443 -1.068 27.452 1.00 94.69 96 ILE A N 1
ATOM 740 C CA . ILE A 1 96 ? -15.871 -0.966 28.798 1.00 94.69 96 ILE A CA 1
ATOM 741 C C . ILE A 1 96 ? -16.391 0.291 29.512 1.00 94.69 96 ILE A C 1
ATOM 743 O O . ILE A 1 96 ? -16.809 0.200 30.665 1.00 94.69 96 ILE A O 1
ATOM 747 N N . GLU A 1 97 ? -16.433 1.445 28.844 1.00 94.06 97 GLU A N 1
ATOM 748 C CA . GLU A 1 97 ? -16.977 2.688 29.409 1.00 94.06 97 GLU A CA 1
ATOM 749 C C . GLU A 1 97 ? -18.453 2.548 29.812 1.00 94.06 97 GLU A C 1
ATOM 751 O O . GLU A 1 97 ? -18.851 2.949 30.911 1.00 94.06 97 GLU A O 1
ATOM 756 N N . ASN A 1 98 ? -19.261 1.903 28.971 1.00 92.88 98 ASN A N 1
ATOM 757 C CA . ASN A 1 98 ? -20.668 1.637 29.257 1.00 92.88 98 ASN A CA 1
ATOM 758 C C . ASN A 1 98 ? -20.830 0.716 30.475 1.00 92.88 98 ASN A C 1
ATOM 760 O O . ASN A 1 98 ? -21.695 0.948 31.318 1.00 92.88 98 ASN A O 1
ATOM 764 N N . LEU A 1 99 ? -19.976 -0.302 30.616 1.00 92.19 99 LEU A N 1
ATOM 765 C CA . LEU A 1 99 ? -19.984 -1.175 31.792 1.00 92.19 99 LEU A CA 1
ATOM 766 C C . LEU A 1 99 ? -19.556 -0.440 33.068 1.00 92.19 99 LEU A C 1
ATOM 768 O O . LEU A 1 99 ? -20.186 -0.608 34.114 1.00 92.19 99 LEU A O 1
ATOM 772 N N . MET A 1 100 ? -18.504 0.379 32.993 1.00 88.94 100 MET A N 1
ATOM 773 C CA . MET A 1 100 ? -18.013 1.156 34.135 1.00 88.94 100 MET A CA 1
ATOM 774 C C . MET A 1 100 ? -19.033 2.206 34.590 1.00 88.94 100 MET A C 1
ATOM 776 O O . MET A 1 100 ? -19.205 2.401 35.791 1.00 88.94 100 MET A O 1
ATOM 780 N N . SER A 1 101 ? -19.735 2.855 33.657 1.00 86.06 101 SER A N 1
ATOM 781 C CA . SER A 1 101 ? -20.748 3.874 33.965 1.00 86.06 101 SER A CA 1
ATOM 782 C C . SER A 1 101 ? -22.060 3.281 34.487 1.00 86.06 101 SER A C 1
ATOM 784 O O . SER A 1 101 ? -22.644 3.841 35.417 1.00 86.06 101 SER A O 1
ATOM 786 N N . ALA A 1 102 ? -22.508 2.141 33.949 1.00 86.50 102 ALA A N 1
ATOM 787 C CA . ALA A 1 102 ? -23.738 1.470 34.378 1.00 86.50 102 ALA A CA 1
ATOM 788 C C . ALA A 1 102 ? -23.590 0.692 35.699 1.00 86.50 102 ALA A C 1
ATOM 790 O O . ALA A 1 102 ? -24.584 0.417 36.375 1.00 86.50 102 ALA A O 1
ATOM 791 N N . SER A 1 103 ? -22.367 0.325 36.089 1.00 81.50 103 SER A N 1
ATOM 792 C CA . SER A 1 103 ? -22.115 -0.397 37.334 1.00 81.50 103 SER A CA 1
ATOM 793 C C . SER A 1 103 ? -21.904 0.557 38.512 1.00 81.50 103 SER A C 1
ATOM 795 O O . SER A 1 103 ? -20.904 1.268 38.612 1.00 81.50 103 SER A O 1
ATOM 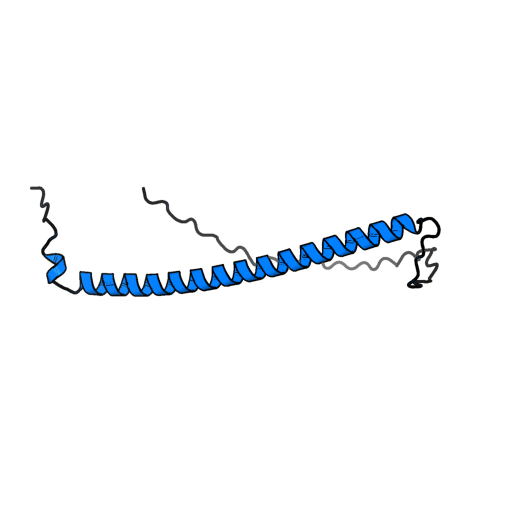797 N N . SER A 1 104 ? -22.825 0.503 39.480 1.00 66.62 104 SER A N 1
ATOM 798 C CA . SER A 1 104 ? -22.752 1.274 40.731 1.00 66.62 104 SER A CA 1
ATOM 799 C C . SER A 1 104 ? -21.478 1.004 41.546 1.00 66.62 104 SER A C 1
ATOM 801 O O . SER A 1 104 ? -21.105 1.839 42.368 1.00 66.62 104 SER A O 1
ATOM 803 N N . VAL A 1 105 ? -20.801 -0.131 41.328 1.00 67.38 105 VAL A N 1
ATOM 804 C CA . VAL A 1 105 ? -19.561 -0.503 42.034 1.00 67.38 105 VAL A CA 1
ATOM 805 C C . VAL A 1 105 ? -18.397 0.431 41.682 1.00 67.38 105 VAL A C 1
ATOM 807 O O . VAL A 1 105 ? -17.540 0.671 42.529 1.00 67.38 105 VAL A O 1
ATOM 810 N N . PHE A 1 106 ? -18.377 1.012 40.478 1.00 62.47 106 PHE A N 1
ATOM 811 C CA . PHE A 1 106 ? -17.298 1.905 40.036 1.00 62.47 106 PHE A CA 1
ATOM 812 C C . PHE A 1 106 ? -17.592 3.395 40.268 1.00 62.47 106 PHE A C 1
ATOM 814 O O . PHE A 1 106 ? -16.686 4.219 40.183 1.00 62.47 106 PHE A O 1
ATOM 821 N N . GLN A 1 107 ? -18.827 3.760 40.628 1.00 61.75 107 GLN A N 1
ATOM 822 C CA . GLN A 1 107 ? -19.190 5.150 40.941 1.00 61.75 107 GLN A CA 1
ATOM 823 C C . GLN A 1 107 ? -18.782 5.571 42.367 1.00 61.75 107 GLN A C 1
ATOM 825 O O . GLN A 1 107 ? -18.501 6.745 42.616 1.00 61.75 107 GLN A O 1
ATOM 830 N N . SER A 1 108 ? -18.716 4.632 43.320 1.00 55.53 108 SER A N 1
ATOM 831 C CA . SER A 1 108 ? -18.517 4.933 44.749 1.00 55.53 108 SER A CA 1
ATOM 832 C C . SER A 1 108 ? -17.093 5.332 45.167 1.00 55.53 108 SER A C 1
ATOM 834 O O . SER A 1 108 ? -16.899 5.693 46.325 1.00 55.53 108 SER A O 1
ATOM 836 N N . THR A 1 109 ? -16.100 5.319 44.274 1.00 57.41 109 THR A N 1
ATOM 837 C CA . THR A 1 109 ? -14.715 5.723 44.601 1.00 57.41 109 THR A CA 1
ATOM 838 C C . THR A 1 109 ? -14.356 7.145 44.162 1.00 57.41 109 THR A C 1
ATOM 840 O O . THR A 1 109 ? -13.228 7.579 44.386 1.00 57.41 109 THR A O 1
ATOM 843 N N . SER A 1 110 ? -15.299 7.916 43.608 1.00 57.12 110 SER A N 1
ATOM 844 C CA . SER A 1 110 ? -15.076 9.343 43.341 1.00 57.12 110 SER A CA 1
ATOM 845 C C . SER A 1 110 ? -15.125 10.144 44.652 1.00 57.12 110 SER A C 1
ATOM 847 O O . SER A 1 110 ? -16.191 10.212 45.274 1.00 57.12 110 SER A O 1
ATOM 849 N N . PRO A 1 111 ? -14.027 10.783 45.111 1.00 57.34 111 PRO A N 1
ATOM 850 C CA . PRO A 1 111 ? -14.095 11.664 46.266 1.00 57.34 111 PRO A CA 1
ATOM 851 C C . PRO A 1 111 ? -14.947 12.878 45.892 1.00 57.34 111 PRO A C 1
ATOM 853 O O . PRO A 1 111 ? -14.547 13.719 45.087 1.00 57.34 111 PRO A O 1
ATOM 856 N N . ASN A 1 112 ? -16.141 12.966 46.477 1.00 54.91 112 ASN A N 1
ATOM 857 C CA . ASN A 1 112 ? -17.004 14.139 46.400 1.00 54.91 112 ASN A CA 1
ATOM 858 C C . ASN A 1 112 ? -16.263 15.352 46.991 1.00 54.91 112 ASN A C 1
ATOM 860 O O . ASN A 1 112 ? -16.373 15.641 48.182 1.00 54.91 112 ASN A O 1
ATOM 864 N N . THR A 1 113 ? -15.519 16.093 46.170 1.00 55.25 113 THR A N 1
ATOM 865 C CA . THR A 1 113 ? -14.947 17.394 46.534 1.00 55.25 113 THR A CA 1
ATOM 866 C C . THR A 1 113 ? -16.045 18.457 46.491 1.00 55.25 113 THR A C 1
ATOM 868 O O . THR A 1 113 ? -16.038 19.382 45.684 1.00 55.25 113 THR A O 1
ATOM 871 N N . LYS A 1 114 ? -17.032 18.340 47.387 1.00 48.34 114 LYS A N 1
ATOM 872 C CA . LYS A 1 114 ? -17.968 19.434 47.659 1.00 48.34 114 LYS A CA 1
ATOM 873 C C . LYS A 1 114 ? -17.204 20.524 48.411 1.00 48.34 114 LYS A C 1
ATOM 875 O O . LYS A 1 114 ? -17.058 20.453 49.628 1.00 48.34 114 LYS A O 1
ATOM 880 N N . LYS A 1 115 ? -16.674 21.507 47.677 1.00 52.12 115 LYS A N 1
ATOM 881 C CA . LYS A 1 115 ? -16.203 22.771 48.259 1.00 52.12 115 LYS A CA 1
ATOM 882 C C . LYS A 1 115 ? -17.417 23.493 48.855 1.00 52.12 115 LYS A C 1
ATOM 884 O O . LYS A 1 115 ? -18.408 23.694 48.155 1.00 52.12 115 LYS A O 1
ATOM 889 N N . LYS A 1 116 ? -17.334 23.790 50.149 1.00 50.75 116 LYS A N 1
ATOM 890 C CA . LYS A 1 116 ? -18.299 24.559 50.937 1.00 50.75 116 LYS A CA 1
ATOM 891 C C . LYS A 1 116 ? -17.744 25.959 51.157 1.00 50.75 116 LYS A C 1
ATOM 893 O O . LYS A 1 116 ? -16.501 26.057 51.268 1.00 50.75 116 LYS A O 1
#

Sequence (116 aa):
VIIPEEEILDNASHISDALGRGRSMDSIPSTFTNGSCSPNSLDPDISPDEQEEKARLIAQVLELQNTLDDLSQRVDSVKEENLKLRSENQVLSQYIENLMSASSVFQSTSPNTKKK

Radius of gyration: 33.52 Å; chains: 1; bounding box: 51×35×96 Å

pLDDT: mean 73.77, std 22.63, range [38.59, 98.81]

Organism: Harpegnathos saltator (NCBI:txid610380)

Foldseek 3Di:
DDDDDDDDDDPDDDDDDDDPDDDDDDDDPDPPPPDDPDVPPPVVPDDPVNVVVVVVVVVVVVVVVVVVVVVVVVVVVVVVVVVVVVVVVVVVVVVVVVVLVPDPVNVVPDPPPPDD